Protein AF-A0A7Y4JU91-F1 (afdb_monomer_lite)

Sequence (155 aa):
MTSDDWRKAIDLGLALANCAELPQDDPELPALLRRVAPQMGMSHADADAALASAPATAALVSEIHRRMREGSFRLGRAFGASDSLKENGDRAGALKVLEDAMAAEVVPLYRAQLQAYLDNGCSMVREVCRAGCGVVHGGLGRSGEAPGILGESLV

Radius of gyration: 22.17 Å; chains: 1; bounding box: 48×80×44 Å

InterPro domains:
  IPR011753 DUSAM domain [PF09543] (5-119)
  IPR011753 DUSAM domain [TIGR02267] (28-119)

Organism: NCBI:txid2316736

Secondary structure (DSSP, 8-state):
--HHHHHHHHHHHHHHHTTPPP-TT-THHHHHHHHHGGGGT--HHHHHHHTTSHHHHHHHHHHHHHHHHHHHHHHHHHHHHHHHHHHTT-HHHHHHHHHHHHHH---HHHHHHHHHHHHH-TTSSHHHHHHH-----------------------

pLDDT: mean 81.22, std 22.51, range [29.28, 98.0]

Structure (mmCIF, N/CA/C/O backbone):
data_AF-A0A7Y4JU91-F1
#
_entry.id   AF-A0A7Y4JU91-F1
#
loop_
_atom_site.group_PDB
_atom_site.id
_atom_site.type_symbol
_atom_site.label_atom_id
_atom_site.label_alt_id
_atom_site.label_comp_id
_atom_site.label_asym_id
_atom_site.label_entity_id
_atom_site.label_seq_id
_atom_site.pdbx_PDB_ins_code
_atom_site.Cartn_x
_atom_site.Cartn_y
_atom_site.Cartn_z
_atom_site.occupancy
_atom_site.B_iso_or_equiv
_atom_site.auth_seq_id
_atom_site.auth_comp_id
_atom_site.auth_asym_id
_atom_site.auth_atom_id
_atom_site.pdbx_PDB_model_num
ATOM 1 N N . MET A 1 1 ? 12.486 -1.484 5.508 1.00 74.62 1 MET A N 1
ATOM 2 C CA . MET A 1 1 ? 12.066 -0.288 4.756 1.00 74.62 1 MET A CA 1
ATOM 3 C C . MET A 1 1 ? 12.280 0.911 5.653 1.00 74.62 1 MET A C 1
ATOM 5 O O . MET A 1 1 ? 11.865 0.862 6.806 1.00 74.62 1 MET A O 1
ATOM 9 N N . THR A 1 2 ? 12.983 1.924 5.165 1.00 84.50 2 THR A N 1
ATOM 10 C CA . THR A 1 2 ? 13.257 3.164 5.906 1.00 84.50 2 THR A CA 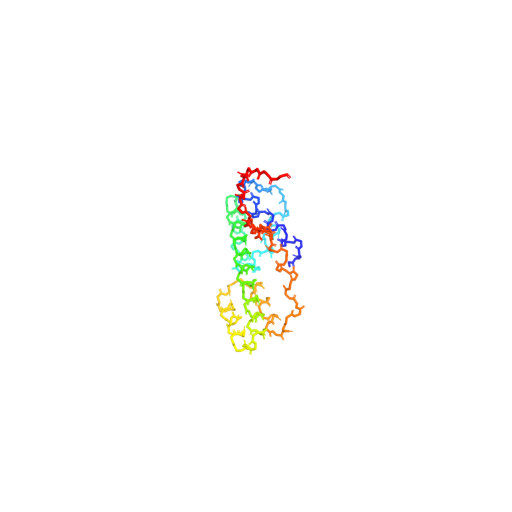1
ATOM 11 C C . THR A 1 2 ? 12.210 4.240 5.582 1.00 84.50 2 THR A C 1
ATOM 13 O O . THR A 1 2 ? 11.421 4.092 4.650 1.00 84.50 2 THR A O 1
ATOM 16 N N . SER A 1 3 ? 12.203 5.346 6.335 1.00 79.06 3 SER A N 1
ATOM 17 C CA . SER A 1 3 ? 11.394 6.534 5.99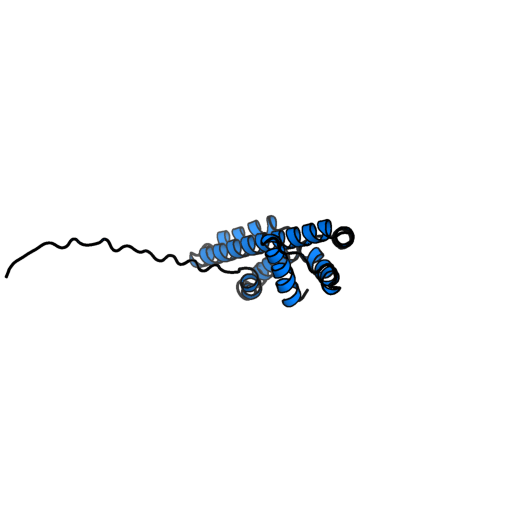4 1.00 79.06 3 SER A CA 1
ATOM 18 C C . SER A 1 3 ? 11.804 7.146 4.641 1.00 79.06 3 SER A C 1
ATOM 20 O O . SER A 1 3 ? 10.980 7.703 3.919 1.00 79.06 3 SER A O 1
ATOM 22 N N . ASP A 1 4 ? 13.072 6.987 4.260 1.00 88.50 4 ASP A N 1
ATOM 23 C CA . ASP A 1 4 ? 13.598 7.432 2.970 1.00 88.50 4 ASP A CA 1
ATOM 24 C C . ASP A 1 4 ? 13.081 6.571 1.804 1.00 88.50 4 ASP A C 1
ATOM 26 O O . ASP A 1 4 ? 12.616 7.114 0.803 1.00 88.50 4 ASP A O 1
ATOM 30 N N . ASP A 1 5 ? 13.045 5.239 1.965 1.00 90.19 5 ASP A N 1
ATOM 31 C CA . ASP A 1 5 ? 12.443 4.329 0.974 1.00 90.19 5 ASP A CA 1
ATOM 32 C C . ASP A 1 5 ? 10.987 4.728 0.671 1.00 90.19 5 ASP A C 1
ATOM 34 O O . ASP A 1 5 ? 10.545 4.744 -0.478 1.00 90.19 5 ASP A O 1
ATOM 38 N N . TRP A 1 6 ? 10.243 5.083 1.722 1.00 86.69 6 TRP A N 1
ATOM 39 C CA . TRP A 1 6 ? 8.857 5.529 1.622 1.00 86.69 6 TRP A CA 1
ATOM 40 C C . TRP A 1 6 ? 8.716 6.803 0.790 1.00 86.69 6 TRP A C 1
ATOM 42 O O . TRP A 1 6 ? 7.895 6.860 -0.126 1.00 86.69 6 TRP A O 1
ATOM 52 N N . ARG A 1 7 ? 9.528 7.822 1.102 1.00 89.88 7 ARG A N 1
ATOM 53 C CA . ARG A 1 7 ? 9.536 9.101 0.382 1.00 89.88 7 ARG A CA 1
ATOM 54 C C . ARG A 1 7 ? 9.793 8.875 -1.104 1.00 89.88 7 ARG A C 1
ATOM 56 O O . ARG A 1 7 ? 9.000 9.309 -1.929 1.00 89.88 7 ARG A O 1
ATOM 63 N N . LYS A 1 8 ? 10.846 8.124 -1.424 1.00 94.25 8 LYS A N 1
ATOM 64 C CA . LYS A 1 8 ? 11.240 7.840 -2.807 1.00 94.25 8 LYS A CA 1
ATOM 65 C C . LYS A 1 8 ? 10.142 7.116 -3.584 1.00 94.25 8 LYS A C 1
ATOM 67 O O . LYS A 1 8 ? 9.877 7.465 -4.728 1.00 94.25 8 LYS A O 1
ATOM 72 N N . ALA A 1 9 ? 9.468 6.141 -2.973 1.00 93.12 9 ALA A N 1
ATOM 73 C CA . ALA A 1 9 ? 8.360 5.440 -3.624 1.00 93.12 9 ALA A CA 1
ATOM 74 C C . ALA A 1 9 ? 7.171 6.369 -3.937 1.00 93.12 9 ALA A C 1
ATOM 76 O O . ALA A 1 9 ? 6.582 6.260 -5.014 1.00 93.12 9 ALA A O 1
ATOM 77 N N . ILE A 1 10 ? 6.847 7.306 -3.034 1.00 91.31 10 ILE A N 1
ATOM 78 C CA . ILE A 1 10 ? 5.836 8.345 -3.293 1.00 91.31 10 ILE A CA 1
ATOM 79 C C . ILE A 1 10 ? 6.278 9.236 -4.450 1.00 91.31 10 ILE A C 1
ATOM 81 O O . ILE A 1 10 ? 5.499 9.444 -5.378 1.00 91.31 10 ILE A O 1
ATOM 85 N N . ASP A 1 11 ? 7.515 9.729 -4.415 1.00 94.50 11 ASP A N 1
ATOM 86 C CA . ASP A 1 11 ? 8.032 10.655 -5.421 1.00 94.50 11 ASP A CA 1
ATOM 87 C C . ASP A 1 11 ? 8.002 10.029 -6.825 1.00 94.50 11 ASP A C 1
ATOM 89 O O . ASP A 1 11 ? 7.560 10.675 -7.774 1.00 94.50 11 ASP A O 1
ATOM 93 N N . LEU A 1 12 ? 8.361 8.746 -6.959 1.00 96.69 12 LEU A N 1
ATOM 94 C CA . LEU A 1 12 ? 8.259 8.005 -8.224 1.00 96.69 12 LEU A CA 1
ATOM 95 C C . LEU A 1 12 ? 6.807 7.867 -8.708 1.00 96.69 12 LEU A C 1
ATOM 97 O O . LEU A 1 12 ? 6.521 8.031 -9.894 1.00 96.69 12 LEU A O 1
ATOM 101 N N . GLY A 1 13 ? 5.875 7.586 -7.796 1.00 94.56 13 GLY A N 1
ATOM 102 C CA . GLY A 1 13 ? 4.450 7.506 -8.113 1.00 94.56 13 GLY A CA 1
ATOM 103 C C . GLY A 1 13 ? 3.853 8.837 -8.566 1.00 94.56 13 GLY A C 1
ATOM 104 O O . GLY A 1 13 ? 3.087 8.883 -9.530 1.00 94.56 13 GLY A O 1
ATOM 105 N N . LEU A 1 14 ? 4.235 9.928 -7.900 1.00 93.50 14 LEU A N 1
ATOM 106 C CA . LEU A 1 14 ? 3.860 11.287 -8.282 1.00 93.50 14 LEU A CA 1
ATOM 107 C C . LEU A 1 14 ? 4.480 11.685 -9.622 1.00 93.50 14 LEU A C 1
ATOM 109 O O . LEU A 1 14 ? 3.808 12.315 -10.434 1.00 93.50 14 LEU A O 1
ATOM 113 N N . ALA A 1 15 ? 5.733 11.310 -9.874 1.00 94.56 15 ALA A N 1
ATOM 114 C CA . ALA A 1 15 ? 6.398 11.551 -11.147 1.00 94.56 15 ALA A CA 1
ATOM 115 C C . ALA A 1 15 ? 5.623 10.887 -12.300 1.00 94.56 15 ALA A C 1
ATOM 117 O O . ALA A 1 15 ? 5.243 11.572 -13.250 1.00 94.56 15 ALA A O 1
ATOM 118 N N . LEU A 1 16 ? 5.271 9.602 -12.169 1.00 94.50 16 LEU A N 1
ATOM 119 C CA . LEU A 1 16 ? 4.452 8.896 -13.164 1.00 94.50 16 LEU A CA 1
ATOM 120 C C . LEU A 1 16 ? 3.067 9.524 -13.356 1.00 94.50 16 LEU A C 1
ATOM 122 O O . LEU A 1 16 ? 2.608 9.668 -14.487 1.00 94.50 16 LEU A O 1
ATOM 126 N N . ALA A 1 17 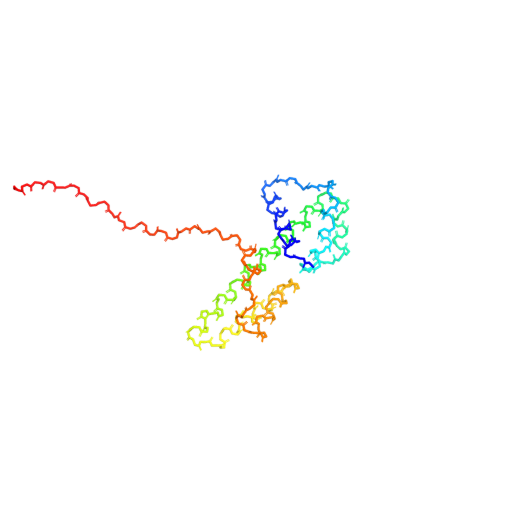? 2.403 9.925 -12.268 1.00 91.50 17 ALA A N 1
ATOM 127 C CA . ALA A 1 17 ? 1.103 10.593 -12.344 1.00 91.50 17 ALA A CA 1
ATOM 128 C C . ALA A 1 17 ? 1.166 11.939 -13.092 1.00 91.50 17 ALA A C 1
ATOM 130 O O . ALA A 1 17 ? 0.163 12.372 -13.655 1.00 91.50 17 ALA A O 1
ATOM 131 N N . ASN A 1 18 ? 2.342 12.571 -13.126 1.00 93.94 18 ASN A N 1
ATOM 132 C CA . ASN A 1 18 ? 2.630 13.792 -13.878 1.00 93.94 18 ASN A CA 1
ATOM 133 C C . ASN A 1 18 ? 3.274 13.515 -15.251 1.00 93.94 18 ASN A C 1
ATOM 135 O O . ASN A 1 18 ? 3.890 14.409 -15.829 1.00 93.94 18 ASN A O 1
ATOM 139 N N . CYS A 1 19 ? 3.139 12.292 -15.775 1.00 92.44 19 CYS A N 1
ATOM 140 C CA . CYS A 1 19 ? 3.687 11.858 -17.064 1.00 92.44 19 CYS A CA 1
ATOM 141 C C . CYS A 1 19 ? 5.219 11.962 -17.177 1.00 92.44 19 CYS A C 1
ATOM 143 O O . CYS A 1 19 ? 5.743 12.064 -18.286 1.00 92.44 19 CYS A O 1
ATOM 145 N N . ALA A 1 20 ? 5.944 11.945 -16.057 1.00 93.94 20 ALA A N 1
ATOM 146 C CA . ALA A 1 20 ? 7.399 11.885 -16.072 1.00 93.94 20 ALA A CA 1
ATOM 147 C C . ALA A 1 20 ? 7.887 10.448 -16.306 1.00 93.94 20 ALA A C 1
ATOM 149 O O . ALA A 1 20 ? 7.225 9.476 -15.935 1.00 93.94 20 ALA A O 1
ATOM 150 N N . GLU A 1 21 ? 9.073 10.316 -16.894 1.00 91.00 21 GLU A N 1
ATOM 151 C CA . GLU A 1 21 ? 9.729 9.024 -17.077 1.00 91.00 21 GLU A CA 1
ATOM 152 C C . GLU A 1 21 ? 10.436 8.576 -15.793 1.00 91.00 21 GLU A C 1
ATOM 154 O O . GLU A 1 21 ? 10.938 9.384 -15.010 1.00 91.00 21 GLU A O 1
ATOM 159 N N . LEU A 1 22 ? 10.481 7.262 -15.574 1.00 93.94 22 LEU A N 1
ATOM 160 C CA . LEU A 1 22 ? 11.243 6.682 -14.471 1.00 93.94 22 LEU A CA 1
ATOM 161 C C . LEU A 1 22 ? 12.739 6.641 -14.807 1.00 93.94 22 LEU A C 1
ATOM 163 O O . LEU A 1 22 ? 13.088 6.410 -15.967 1.00 93.94 22 LEU A O 1
ATOM 167 N N . PRO A 1 23 ? 13.627 6.751 -13.804 1.00 93.44 23 PRO A N 1
ATOM 168 C CA . PRO A 1 23 ? 15.067 6.621 -14.002 1.00 93.44 23 PRO A CA 1
ATOM 169 C C . PRO A 1 23 ? 15.456 5.146 -14.221 1.00 93.44 23 PRO A C 1
ATOM 171 O O . PRO A 1 23 ? 15.929 4.478 -13.308 1.00 93.44 23 PRO A O 1
ATOM 174 N N . GLN A 1 24 ? 15.223 4.613 -15.425 1.00 90.00 24 GLN A N 1
ATOM 175 C CA . GLN A 1 24 ? 15.434 3.188 -15.747 1.00 90.00 24 GLN A CA 1
ATOM 176 C C . GLN A 1 24 ? 16.898 2.742 -15.600 1.00 90.00 24 GLN A C 1
ATOM 178 O O . GLN A 1 24 ? 17.153 1.579 -15.297 1.00 90.00 24 GLN A O 1
ATOM 183 N N . ASP A 1 25 ? 17.843 3.666 -15.787 1.00 91.94 25 ASP A N 1
ATOM 184 C CA . ASP A 1 25 ? 19.281 3.400 -15.682 1.00 91.94 25 ASP A CA 1
ATOM 185 C C . ASP A 1 25 ? 19.810 3.486 -14.239 1.00 91.94 25 ASP A C 1
ATOM 187 O O . ASP A 1 25 ? 20.974 3.169 -13.989 1.00 91.94 25 ASP A O 1
ATOM 191 N N . ASP A 1 26 ? 18.983 3.914 -13.277 1.00 94.56 26 ASP A N 1
ATOM 192 C CA . ASP A 1 26 ? 19.378 4.004 -11.873 1.00 94.56 26 ASP A CA 1
ATOM 193 C C . ASP A 1 26 ? 19.267 2.623 -11.198 1.00 94.56 26 ASP A C 1
ATOM 195 O O . ASP A 1 26 ? 18.154 2.108 -11.032 1.00 94.56 26 ASP A O 1
ATOM 199 N N . PRO A 1 27 ? 20.382 2.008 -10.754 1.00 93.94 27 PRO A N 1
ATOM 200 C CA . PRO A 1 27 ? 20.346 0.717 -10.070 1.00 93.94 27 PRO A CA 1
ATOM 201 C C . PRO A 1 27 ? 19.606 0.763 -8.722 1.00 93.94 27 PRO A C 1
ATOM 203 O O . PRO A 1 27 ? 19.214 -0.291 -8.211 1.00 93.94 27 PRO A O 1
ATOM 206 N N . GLU A 1 28 ? 19.378 1.946 -8.145 1.00 95.56 28 GLU A N 1
ATOM 207 C CA . GLU A 1 28 ? 18.598 2.094 -6.917 1.00 95.56 28 GLU A CA 1
ATOM 208 C C . GLU A 1 28 ? 17.097 1.894 -7.157 1.00 95.56 28 GLU A C 1
ATOM 210 O O . GLU A 1 28 ? 16.414 1.389 -6.266 1.00 95.56 28 GLU A O 1
ATOM 215 N N . LEU A 1 29 ? 16.568 2.194 -8.351 1.00 96.75 29 LEU A N 1
ATOM 216 C CA . LEU A 1 29 ? 15.153 1.982 -8.679 1.00 96.75 29 LEU A CA 1
ATOM 217 C C . LEU A 1 29 ? 14.710 0.521 -8.449 1.00 96.75 29 LEU A C 1
ATOM 219 O O . LEU A 1 29 ? 13.793 0.293 -7.652 1.00 96.75 29 LEU A O 1
ATOM 223 N N . PRO A 1 30 ? 15.340 -0.502 -9.061 1.00 97.06 30 PRO A N 1
ATOM 224 C CA . PRO A 1 30 ? 14.957 -1.890 -8.821 1.00 97.06 30 PRO A CA 1
ATOM 225 C C . PRO A 1 30 ? 15.246 -2.343 -7.382 1.00 97.06 30 PRO A C 1
ATOM 227 O O . PRO A 1 30 ? 14.507 -3.168 -6.838 1.00 97.06 30 PRO A O 1
ATOM 230 N N . ALA A 1 31 ? 16.289 -1.815 -6.732 1.00 96.50 31 ALA A N 1
ATOM 231 C CA . ALA A 1 31 ? 16.592 -2.131 -5.337 1.00 96.50 31 ALA A CA 1
ATOM 232 C C . ALA A 1 31 ? 15.502 -1.610 -4.385 1.00 96.50 31 ALA A C 1
ATOM 234 O O . ALA A 1 31 ? 15.065 -2.334 -3.488 1.00 96.50 31 ALA A O 1
ATOM 235 N N . LEU A 1 32 ? 15.033 -0.382 -4.602 1.00 97.12 32 LEU A N 1
ATOM 236 C CA . LEU A 1 32 ? 13.953 0.246 -3.854 1.00 97.12 32 LEU A CA 1
ATOM 237 C C . LEU A 1 32 ? 12.642 -0.529 -4.018 1.00 97.12 32 LEU A C 1
ATOM 239 O O . LEU A 1 32 ? 12.006 -0.884 -3.024 1.00 97.12 32 LEU A O 1
ATOM 243 N N . LEU A 1 33 ? 12.255 -0.844 -5.257 1.00 97.50 33 LEU A N 1
ATOM 244 C CA . LEU A 1 33 ? 10.980 -1.510 -5.538 1.00 97.50 33 LEU A CA 1
ATOM 245 C C . LEU A 1 33 ? 10.899 -2.903 -4.905 1.00 97.50 33 LEU A C 1
ATOM 247 O O . LEU A 1 33 ? 9.869 -3.247 -4.326 1.00 97.50 33 LEU A O 1
ATOM 251 N N . ARG A 1 34 ? 12.006 -3.657 -4.882 1.00 97.00 34 ARG A N 1
ATOM 252 C CA . ARG A 1 34 ? 12.091 -4.940 -4.159 1.00 97.00 34 ARG A CA 1
ATOM 253 C C . ARG A 1 34 ? 11.884 -4.811 -2.652 1.00 97.00 34 ARG A C 1
ATOM 255 O O . ARG A 1 34 ? 11.363 -5.738 -2.034 1.00 97.00 34 ARG A O 1
ATOM 262 N N . ARG A 1 35 ? 12.299 -3.694 -2.044 1.00 95.88 35 ARG A N 1
ATOM 263 C CA . ARG A 1 35 ? 12.110 -3.444 -0.604 1.00 95.88 35 ARG A CA 1
ATOM 264 C C . ARG A 1 35 ? 10.686 -2.997 -0.277 1.00 95.88 35 ARG A C 1
ATOM 266 O O . ARG A 1 35 ? 10.172 -3.358 0.782 1.00 95.88 35 ARG A O 1
ATOM 273 N N . VAL A 1 36 ? 10.066 -2.207 -1.154 1.00 95.75 36 VAL A N 1
ATOM 274 C CA . VAL A 1 36 ? 8.757 -1.578 -0.908 1.00 95.75 36 VAL A CA 1
ATOM 275 C C . VAL A 1 36 ? 7.592 -2.497 -1.281 1.00 95.75 36 VAL A C 1
ATOM 277 O O . VAL A 1 36 ? 6.610 -2.558 -0.541 1.00 95.75 36 VAL A O 1
ATOM 280 N N . ALA A 1 37 ? 7.692 -3.257 -2.373 1.00 96.06 37 ALA A N 1
ATOM 281 C CA . ALA A 1 37 ? 6.599 -4.093 -2.872 1.00 96.06 37 ALA A CA 1
ATOM 282 C C . ALA A 1 37 ? 6.028 -5.079 -1.817 1.00 96.06 37 ALA A C 1
ATOM 284 O O . ALA A 1 37 ? 4.807 -5.081 -1.617 1.00 96.06 37 ALA A O 1
ATOM 285 N N . PRO A 1 38 ? 6.844 -5.816 -1.030 1.00 95.19 38 PRO A N 1
ATOM 286 C CA . PRO A 1 38 ? 6.338 -6.683 0.042 1.00 95.19 38 PRO A CA 1
ATOM 287 C C . PRO A 1 38 ? 5.568 -5.939 1.129 1.00 95.19 38 PRO A C 1
ATOM 289 O O . PRO A 1 38 ? 4.564 -6.436 1.637 1.00 95.19 38 PRO A O 1
ATOM 292 N N . GLN A 1 39 ? 5.987 -4.714 1.452 1.00 93.38 39 GLN A N 1
ATOM 293 C CA . GLN A 1 39 ? 5.299 -3.879 2.440 1.00 93.38 39 GLN A CA 1
ATOM 294 C C . GLN A 1 39 ? 3.907 -3.475 1.957 1.00 93.38 39 GLN A C 1
ATOM 296 O O . GLN A 1 39 ? 3.000 -3.306 2.771 1.00 93.38 39 GLN A O 1
ATOM 301 N N . MET A 1 40 ? 3.741 -3.360 0.635 1.00 94.62 40 MET A N 1
ATOM 302 C CA . MET A 1 40 ? 2.481 -3.070 -0.048 1.00 94.62 40 MET A CA 1
ATOM 303 C C . MET A 1 40 ? 1.634 -4.322 -0.327 1.00 94.62 40 MET A C 1
ATOM 305 O O . MET A 1 40 ? 0.561 -4.213 -0.921 1.00 94.62 40 MET A O 1
ATOM 309 N N . GLY A 1 41 ? 2.073 -5.507 0.110 1.00 94.12 41 GLY A N 1
ATOM 310 C CA . GLY A 1 41 ? 1.350 -6.766 -0.082 1.00 94.12 41 GLY A CA 1
ATOM 311 C C . GLY A 1 41 ? 1.520 -7.365 -1.478 1.00 94.12 41 GLY A C 1
ATOM 312 O O . GLY A 1 41 ? 0.599 -8.002 -1.983 1.00 94.12 41 GLY A O 1
ATOM 313 N N . MET A 1 42 ? 2.660 -7.116 -2.120 1.00 95.19 42 MET A N 1
ATOM 314 C CA . MET A 1 42 ? 3.066 -7.750 -3.377 1.00 95.19 42 MET A CA 1
ATOM 315 C C . MET A 1 42 ? 4.177 -8.757 -3.096 1.00 95.19 42 MET A C 1
ATOM 317 O O . MET A 1 42 ? 5.018 -8.515 -2.232 1.00 95.19 42 MET A O 1
ATOM 321 N N . SER A 1 43 ? 4.222 -9.880 -3.810 1.00 95.88 43 SER A N 1
ATOM 322 C CA . SER A 1 43 ? 5.300 -10.845 -3.589 1.00 95.88 43 SER A CA 1
ATOM 323 C C . SER A 1 43 ? 6.631 -10.344 -4.164 1.00 95.88 43 SER A C 1
ATOM 325 O O . SER A 1 43 ? 6.664 -9.533 -5.091 1.00 95.88 43 SER A O 1
ATOM 327 N N . HIS A 1 44 ? 7.749 -10.858 -3.640 1.00 94.94 44 HIS A N 1
ATOM 328 C CA . HIS A 1 44 ? 9.065 -10.607 -4.236 1.00 94.94 44 HIS A CA 1
ATOM 329 C C . HIS A 1 44 ? 9.125 -11.077 -5.697 1.00 94.94 44 HIS A C 1
ATOM 331 O O . HIS A 1 44 ? 9.696 -10.382 -6.529 1.00 94.94 44 HIS A O 1
ATOM 337 N N . ALA A 1 45 ? 8.480 -12.206 -6.013 1.00 96.56 45 ALA A N 1
ATOM 338 C CA . ALA A 1 45 ? 8.430 -12.750 -7.366 1.00 96.56 45 ALA A CA 1
ATOM 339 C C . ALA A 1 45 ? 7.675 -11.827 -8.336 1.00 96.56 45 ALA A C 1
ATOM 341 O O . ALA A 1 45 ? 8.159 -11.590 -9.439 1.00 96.56 45 ALA A O 1
ATOM 342 N N . ASP A 1 46 ? 6.537 -11.260 -7.918 1.00 95.44 46 ASP A N 1
ATOM 343 C CA . ASP A 1 46 ? 5.782 -10.303 -8.739 1.00 95.44 46 ASP A CA 1
ATOM 344 C C . ASP A 1 46 ? 6.590 -9.023 -8.975 1.00 95.44 46 ASP A C 1
ATOM 346 O O . ASP A 1 46 ? 6.605 -8.487 -10.084 1.00 95.44 46 ASP A O 1
ATOM 350 N N . ALA A 1 47 ? 7.295 -8.550 -7.941 1.00 96.62 47 ALA A N 1
ATOM 351 C CA . ALA A 1 47 ? 8.172 -7.394 -8.058 1.00 96.62 47 ALA A CA 1
ATOM 352 C C . ALA A 1 47 ? 9.321 -7.665 -9.042 1.00 96.62 47 ALA A C 1
ATOM 354 O O . ALA A 1 47 ? 9.546 -6.866 -9.945 1.00 96.62 47 ALA A O 1
ATOM 355 N N . ASP A 1 48 ? 10.010 -8.802 -8.920 1.00 97.25 48 ASP A N 1
ATOM 356 C CA . ASP A 1 48 ? 11.094 -9.189 -9.828 1.00 97.25 48 ASP A CA 1
ATOM 357 C C . ASP A 1 48 ? 10.617 -9.368 -11.272 1.00 97.25 48 ASP A C 1
ATOM 359 O O . ASP A 1 48 ? 11.289 -8.919 -12.200 1.00 97.25 48 ASP A O 1
ATOM 363 N N . ALA A 1 49 ? 9.440 -9.965 -11.471 1.00 97.19 49 ALA A N 1
ATOM 364 C CA . ALA A 1 49 ? 8.845 -10.111 -12.794 1.00 97.19 49 ALA A CA 1
ATOM 365 C C . ALA A 1 49 ? 8.526 -8.749 -13.429 1.00 97.19 49 ALA A C 1
ATOM 367 O O . ALA A 1 49 ? 8.793 -8.537 -14.613 1.00 97.19 49 ALA A O 1
ATOM 368 N N . ALA A 1 50 ? 8.000 -7.802 -12.648 1.00 97.25 50 ALA A N 1
ATOM 369 C CA . ALA A 1 50 ? 7.698 -6.463 -13.138 1.00 97.25 50 ALA A CA 1
ATOM 370 C C . ALA A 1 50 ? 8.958 -5.666 -13.516 1.00 97.25 50 ALA A C 1
ATOM 372 O O . ALA A 1 50 ? 8.916 -4.871 -14.450 1.00 97.25 50 ALA A O 1
ATOM 373 N N . LEU A 1 51 ? 10.093 -5.922 -12.860 1.00 96.94 51 LEU A N 1
ATOM 374 C CA . LEU A 1 51 ? 11.370 -5.267 -13.166 1.00 96.94 51 LEU A CA 1
ATOM 375 C C . LEU A 1 51 ? 11.993 -5.703 -14.505 1.00 96.94 51 LEU A C 1
ATOM 377 O O . LEU A 1 51 ? 12.984 -5.115 -14.933 1.00 96.94 51 LEU A O 1
ATOM 381 N N . ALA A 1 52 ? 11.428 -6.703 -15.188 1.00 95.44 52 ALA A N 1
ATOM 382 C CA . ALA A 1 52 ? 11.945 -7.197 -16.463 1.00 95.44 52 ALA A CA 1
ATOM 383 C C . ALA A 1 52 ? 11.725 -6.234 -17.646 1.00 95.44 52 ALA A C 1
ATOM 385 O O . ALA A 1 52 ? 12.323 -6.421 -18.706 1.00 95.44 52 ALA A O 1
ATOM 386 N N . SER A 1 53 ? 10.854 -5.227 -17.512 1.00 96.44 53 SER A N 1
ATOM 387 C CA . SER A 1 53 ? 10.602 -4.257 -18.583 1.00 96.44 53 SER A CA 1
ATOM 388 C C . SER A 1 53 ? 10.149 -2.904 -18.043 1.00 96.44 53 SER A C 1
ATOM 390 O O . SER A 1 53 ? 9.421 -2.838 -17.055 1.00 96.44 53 SER A O 1
ATOM 392 N N . ALA A 1 54 ? 10.506 -1.820 -18.736 1.00 95.38 54 ALA A N 1
ATOM 393 C CA . ALA A 1 54 ? 10.127 -0.465 -18.332 1.00 95.38 54 ALA A CA 1
ATOM 394 C C . ALA A 1 54 ? 8.602 -0.266 -18.145 1.00 95.38 54 ALA A C 1
ATOM 396 O O . ALA A 1 54 ? 8.216 0.315 -17.126 1.00 95.38 54 ALA A O 1
ATOM 397 N N . PRO A 1 55 ? 7.712 -0.775 -19.029 1.00 96.62 55 PRO A N 1
ATOM 398 C CA . PRO A 1 55 ? 6.267 -0.644 -18.827 1.00 96.62 55 PRO A CA 1
ATOM 399 C C . PRO A 1 55 ? 5.763 -1.381 -17.581 1.00 96.62 55 PRO A C 1
ATOM 401 O O . PRO A 1 55 ? 4.917 -0.861 -16.855 1.00 96.62 55 PRO A O 1
ATOM 404 N N . ALA A 1 56 ? 6.295 -2.574 -17.302 1.00 97.38 56 ALA A N 1
ATOM 405 C CA . ALA A 1 56 ? 5.907 -3.339 -16.122 1.00 97.38 56 ALA A CA 1
ATOM 406 C C . ALA A 1 56 ? 6.455 -2.704 -14.829 1.00 97.38 56 ALA A C 1
ATOM 408 O O . ALA A 1 56 ? 5.727 -2.622 -13.839 1.00 97.38 56 ALA A O 1
ATOM 409 N N . THR A 1 57 ? 7.666 -2.137 -14.858 1.00 98.00 57 THR A N 1
ATOM 410 C CA . THR A 1 57 ? 8.216 -1.331 -13.758 1.00 98.00 57 THR A CA 1
ATOM 411 C C . THR A 1 57 ? 7.330 -0.118 -13.465 1.00 98.00 57 THR A C 1
ATOM 413 O O . THR A 1 57 ? 7.014 0.152 -12.307 1.00 98.00 57 THR A O 1
ATOM 416 N N . ALA A 1 58 ? 6.866 0.592 -14.498 1.00 97.69 58 ALA A N 1
ATOM 417 C CA . ALA A 1 58 ? 5.955 1.725 -14.332 1.00 97.69 58 ALA A CA 1
ATOM 418 C C . ALA A 1 58 ? 4.598 1.311 -13.738 1.00 97.69 58 ALA A C 1
ATOM 420 O O . ALA A 1 58 ? 4.057 2.007 -12.872 1.00 97.69 58 ALA A O 1
ATOM 421 N N . ALA A 1 59 ? 4.070 0.154 -14.142 1.00 97.88 59 ALA A N 1
ATOM 422 C CA . ALA A 1 59 ? 2.857 -0.406 -13.554 1.00 97.88 59 ALA A CA 1
ATOM 423 C C . ALA A 1 59 ? 3.053 -0.764 -12.069 1.00 97.88 59 ALA A C 1
ATOM 425 O O . ALA A 1 59 ? 2.195 -0.443 -11.246 1.00 97.88 59 ALA A O 1
ATOM 426 N N . LEU A 1 60 ? 4.201 -1.349 -11.707 1.00 97.94 60 LEU A N 1
ATOM 427 C CA . LEU A 1 60 ? 4.548 -1.664 -10.319 1.00 97.94 60 LEU A CA 1
ATOM 428 C C . LEU A 1 60 ? 4.615 -0.405 -9.445 1.00 97.94 60 LEU A C 1
ATOM 430 O O . LEU A 1 60 ? 3.991 -0.363 -8.386 1.00 97.94 60 LEU A O 1
ATOM 434 N N . VAL A 1 61 ? 5.328 0.634 -9.893 1.00 98.00 61 VAL A N 1
ATOM 435 C CA . VAL A 1 61 ? 5.407 1.926 -9.186 1.00 98.00 61 VAL A CA 1
ATOM 436 C C . VAL A 1 61 ? 4.013 2.528 -9.005 1.00 98.00 61 VAL A C 1
ATOM 438 O O . VAL A 1 61 ? 3.666 2.970 -7.910 1.00 98.00 61 VAL A O 1
ATOM 441 N N . SER A 1 62 ? 3.197 2.514 -10.060 1.00 96.94 62 SER A N 1
ATOM 442 C CA . SER A 1 62 ? 1.838 3.062 -10.025 1.00 96.94 62 SER A CA 1
ATOM 443 C C . SER A 1 62 ? 0.953 2.337 -9.010 1.00 96.94 62 SER A C 1
ATOM 445 O O . SER A 1 62 ? 0.233 2.978 -8.244 1.00 96.94 62 SER A O 1
ATOM 447 N N . GLU A 1 63 ? 1.028 1.007 -8.959 1.00 97.50 63 GLU A N 1
ATOM 448 C CA . GLU A 1 63 ? 0.259 0.206 -8.007 1.00 97.50 63 GLU A CA 1
ATOM 449 C C . GLU A 1 63 ? 0.757 0.396 -6.565 1.00 97.50 63 GLU A C 1
ATOM 451 O O . GLU A 1 63 ? -0.062 0.536 -5.654 1.00 97.50 63 GLU A O 1
ATOM 456 N N . ILE A 1 64 ? 2.076 0.461 -6.343 1.00 95.88 64 ILE A N 1
ATOM 457 C CA . ILE A 1 64 ? 2.658 0.805 -5.034 1.00 95.88 64 ILE A CA 1
ATOM 458 C C . ILE A 1 64 ? 2.106 2.155 -4.571 1.00 95.88 64 ILE A C 1
ATOM 460 O O . ILE A 1 64 ? 1.522 2.248 -3.492 1.00 95.88 64 ILE A O 1
ATOM 464 N N . HIS A 1 65 ? 2.203 3.182 -5.415 1.00 94.44 65 HIS A N 1
ATOM 465 C CA . HIS A 1 65 ? 1.722 4.524 -5.105 1.00 94.44 65 HIS A CA 1
ATOM 466 C C . HIS A 1 65 ? 0.213 4.560 -4.823 1.00 94.44 65 HIS A C 1
ATOM 468 O O . HIS A 1 65 ? -0.226 5.190 -3.857 1.00 94.44 65 HIS A O 1
ATOM 474 N N . ARG A 1 66 ? -0.593 3.839 -5.613 1.00 94.75 66 ARG A N 1
ATOM 475 C CA . ARG A 1 66 ? -2.039 3.712 -5.387 1.00 94.75 66 ARG A CA 1
ATOM 476 C C . ARG A 1 66 ? -2.337 3.110 -4.013 1.00 94.75 66 ARG A C 1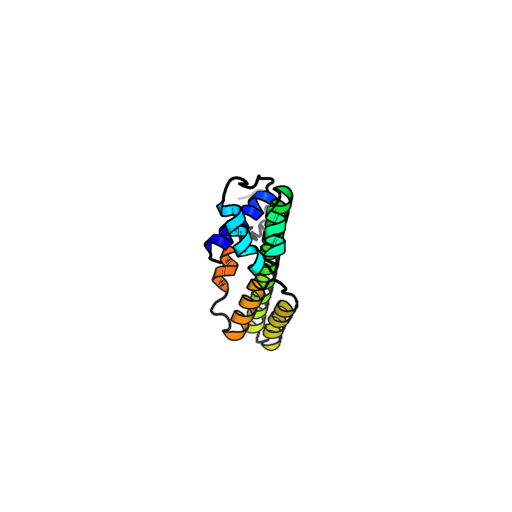
ATOM 478 O O . ARG A 1 66 ? -3.118 3.689 -3.258 1.00 94.75 66 ARG A O 1
ATOM 485 N N . ARG A 1 67 ? -1.692 1.991 -3.659 1.00 95.19 67 ARG A N 1
ATOM 486 C CA . ARG A 1 67 ? -1.876 1.329 -2.355 1.00 95.19 67 ARG A CA 1
ATOM 487 C C . ARG A 1 67 ? -1.444 2.214 -1.193 1.00 95.19 67 ARG A C 1
ATOM 489 O O . ARG A 1 67 ? -2.148 2.257 -0.185 1.00 95.19 67 ARG A O 1
ATOM 496 N N . MET A 1 68 ? -0.347 2.957 -1.348 1.00 91.50 68 MET A N 1
ATOM 497 C CA . MET A 1 68 ? 0.094 3.934 -0.350 1.00 91.50 68 MET A CA 1
ATOM 498 C C . MET A 1 68 ? -0.967 5.021 -0.139 1.00 91.50 68 MET A C 1
ATOM 500 O O . MET A 1 68 ? -1.412 5.276 0.978 1.00 91.50 68 MET A O 1
ATOM 504 N N . ARG A 1 69 ? -1.454 5.633 -1.222 1.00 90.12 69 ARG A N 1
ATOM 505 C CA . ARG A 1 69 ? -2.476 6.683 -1.136 1.00 90.12 69 ARG A CA 1
ATOM 506 C C . ARG A 1 69 ? -3.758 6.181 -0.471 1.00 90.12 69 ARG A C 1
ATOM 508 O O . ARG A 1 69 ? -4.290 6.844 0.419 1.00 90.12 69 ARG A O 1
ATOM 515 N N . GLU A 1 70 ? -4.259 5.028 -0.899 1.00 92.31 70 GLU A N 1
ATOM 516 C CA . GLU A 1 70 ? -5.504 4.460 -0.380 1.00 92.31 70 GLU A CA 1
ATOM 517 C C . GLU A 1 70 ? -5.398 4.059 1.089 1.00 92.31 70 GLU A C 1
ATOM 519 O O . GLU A 1 70 ? -6.286 4.393 1.876 1.00 92.31 70 GLU A O 1
ATOM 524 N N . GLY A 1 71 ? -4.316 3.380 1.473 1.00 91.38 71 GLY A N 1
ATOM 525 C CA . GLY A 1 71 ? -4.110 2.967 2.856 1.00 91.38 71 GLY A CA 1
ATOM 526 C C . GLY A 1 71 ? -3.902 4.159 3.786 1.00 91.38 71 GLY A C 1
ATOM 527 O O . GLY A 1 71 ? -4.578 4.263 4.808 1.00 91.38 71 GLY A O 1
ATOM 528 N N . SER A 1 72 ? -3.076 5.138 3.397 1.00 88.94 72 SER A N 1
ATOM 529 C CA . SER A 1 72 ? -2.909 6.374 4.175 1.00 88.94 72 SER A CA 1
ATOM 530 C C . SER A 1 72 ? -4.224 7.143 4.342 1.00 88.94 72 SER A C 1
ATOM 532 O O . SER A 1 72 ? -4.508 7.632 5.437 1.00 88.94 72 SER A O 1
ATOM 534 N N . PHE A 1 73 ? -5.059 7.216 3.301 1.00 90.19 73 PHE A N 1
ATOM 535 C CA . PHE A 1 73 ? -6.378 7.844 3.398 1.00 90.19 73 PHE A CA 1
ATOM 536 C C . PHE A 1 73 ? -7.320 7.078 4.339 1.00 90.19 73 PHE A C 1
ATOM 538 O O . PHE A 1 73 ? -7.964 7.684 5.199 1.00 90.19 73 PHE A O 1
ATOM 545 N N . ARG A 1 74 ? -7.378 5.746 4.214 1.00 93.56 74 ARG A N 1
ATOM 546 C CA . ARG A 1 74 ? -8.201 4.875 5.067 1.00 93.56 74 ARG A CA 1
ATOM 547 C C . ARG A 1 74 ? -7.830 5.027 6.540 1.00 93.56 74 ARG A C 1
ATOM 549 O O . ARG A 1 74 ? -8.715 5.256 7.362 1.00 93.56 74 ARG A O 1
ATOM 556 N N . LEU A 1 75 ? -6.539 4.952 6.857 1.00 92.50 75 LEU A N 1
ATOM 557 C CA . LEU A 1 75 ? -6.028 5.088 8.220 1.00 92.50 75 LEU A CA 1
ATOM 558 C C . LEU A 1 75 ? -6.307 6.478 8.785 1.00 92.50 75 LEU A C 1
ATOM 560 O O . LEU A 1 75 ? -6.853 6.590 9.879 1.00 92.50 75 LEU A O 1
ATOM 564 N N . GLY A 1 76 ? -6.003 7.537 8.028 1.00 89.12 76 GLY A N 1
ATOM 565 C CA . GLY A 1 76 ? -6.273 8.909 8.461 1.00 89.12 76 GLY A CA 1
ATOM 566 C C . GLY A 1 76 ? -7.747 9.132 8.809 1.00 89.12 76 GLY A C 1
ATOM 567 O O . GLY A 1 76 ? -8.057 9.709 9.852 1.00 89.12 76 GLY A O 1
ATOM 568 N N . ARG A 1 77 ? -8.661 8.606 7.983 1.00 93.12 77 ARG A N 1
ATOM 569 C CA . ARG A 1 77 ? -10.106 8.656 8.239 1.00 93.12 77 ARG A CA 1
ATOM 570 C C . ARG A 1 77 ? -10.496 7.872 9.491 1.00 93.12 77 ARG A C 1
ATOM 572 O O . ARG A 1 77 ? -11.260 8.384 10.305 1.00 93.12 77 ARG A O 1
ATOM 579 N N . ALA A 1 78 ? -9.995 6.646 9.634 1.00 94.50 78 ALA A N 1
ATOM 580 C CA . ALA A 1 78 ? -10.326 5.771 10.755 1.00 94.50 78 ALA A CA 1
ATOM 581 C C . ALA A 1 78 ? -9.839 6.349 12.090 1.00 94.50 78 ALA A C 1
ATOM 583 O O . ALA A 1 78 ? -10.604 6.395 13.050 1.00 94.50 78 ALA A O 1
ATOM 584 N N . PHE A 1 79 ? -8.606 6.860 12.135 1.00 92.88 79 PHE A N 1
ATOM 585 C CA . PHE A 1 79 ? -8.054 7.492 13.333 1.00 92.88 79 PHE A CA 1
ATOM 586 C C . PHE A 1 79 ? -8.817 8.757 13.708 1.00 92.88 79 PHE A C 1
ATOM 588 O O . PHE A 1 79 ? -9.237 8.875 14.855 1.00 92.88 79 PHE A O 1
ATOM 595 N N . GLY A 1 80 ? -9.076 9.649 12.744 1.00 91.62 80 GLY A N 1
ATOM 596 C CA . GLY A 1 80 ? -9.849 10.865 12.999 1.00 91.62 80 GLY A CA 1
ATOM 597 C C . GLY A 1 80 ? -11.254 10.566 13.527 1.00 91.62 80 GLY A C 1
ATOM 598 O O . GLY A 1 80 ? -11.675 11.151 14.518 1.00 91.62 80 GLY A O 1
ATOM 599 N N . ALA A 1 81 ? -11.956 9.603 12.924 1.00 94.50 81 ALA A N 1
ATOM 600 C CA . ALA A 1 81 ? -13.280 9.194 13.385 1.00 94.50 81 ALA A CA 1
ATOM 601 C C . ALA A 1 81 ? -13.248 8.530 14.775 1.00 94.50 81 ALA A C 1
ATOM 603 O O . ALA A 1 81 ? -14.104 8.826 15.607 1.00 94.50 81 ALA A O 1
ATOM 604 N N . SER A 1 82 ? -12.251 7.683 15.056 1.00 93.31 82 SER A N 1
ATOM 605 C CA . SER A 1 82 ? -12.038 7.111 16.393 1.00 93.31 82 SER A CA 1
ATOM 606 C C . SER A 1 82 ? -11.809 8.202 17.442 1.00 93.31 82 SER A C 1
ATOM 608 O O . SER A 1 82 ? -12.414 8.153 18.511 1.00 93.31 82 SER A O 1
ATOM 610 N N . ASP A 1 83 ? -10.956 9.186 17.150 1.00 89.81 83 ASP A N 1
ATOM 611 C CA . ASP A 1 83 ? -10.663 10.282 18.076 1.00 89.81 83 ASP A CA 1
ATOM 612 C C . ASP A 1 83 ? -11.923 11.114 18.360 1.00 89.81 83 ASP A C 1
ATOM 614 O O . ASP A 1 83 ? -12.274 11.299 19.525 1.00 89.81 83 ASP A O 1
ATOM 618 N N . SER A 1 84 ? -12.686 11.494 17.329 1.00 92.88 84 SER A N 1
ATOM 619 C CA . SER A 1 84 ? -13.946 12.230 17.511 1.00 92.88 84 SER A CA 1
ATOM 620 C C . SER A 1 84 ? -14.997 11.451 18.312 1.00 92.88 84 SER A C 1
ATOM 622 O O . SER A 1 84 ? -15.717 12.028 19.126 1.00 92.88 84 SER A O 1
ATOM 624 N N . LEU A 1 85 ? -15.105 10.133 18.121 1.00 93.81 85 LEU A N 1
ATOM 625 C CA . LEU A 1 85 ? -16.037 9.305 18.896 1.00 93.81 85 LEU A CA 1
ATOM 626 C C . LEU A 1 85 ? -15.616 9.215 20.370 1.00 93.81 85 LEU A C 1
ATOM 628 O O . LEU A 1 85 ? -16.464 9.338 21.254 1.00 93.81 85 LEU A O 1
ATOM 632 N N . LYS A 1 86 ? -14.310 9.100 20.650 1.00 89.56 86 LYS A N 1
ATOM 633 C CA . LYS A 1 86 ? -13.775 9.141 22.023 1.00 89.56 86 LYS A CA 1
ATOM 634 C C . LYS A 1 86 ? -14.049 10.480 22.704 1.00 89.56 86 LYS A C 1
ATOM 636 O O . LYS A 1 86 ? -14.436 10.475 23.871 1.00 89.56 86 LYS A O 1
ATOM 641 N N . GLU A 1 87 ? -13.866 11.594 21.996 1.00 92.44 87 GLU A N 1
ATOM 642 C CA . GLU A 1 87 ? -14.156 12.948 22.496 1.00 92.44 87 GLU A CA 1
ATOM 643 C C . GLU A 1 87 ? -15.630 13.104 22.895 1.00 92.44 87 GLU A C 1
ATOM 645 O O . GLU A 1 87 ? -15.937 13.726 23.910 1.00 92.44 87 GLU A O 1
ATOM 650 N N . ASN A 1 88 ? -16.533 12.448 22.164 1.00 94.19 88 ASN A N 1
ATOM 651 C CA . ASN A 1 88 ? -17.968 12.425 22.454 1.00 94.19 88 ASN A CA 1
ATOM 652 C C . ASN A 1 88 ? -18.378 11.354 23.487 1.00 94.19 88 ASN A C 1
ATOM 654 O O . ASN A 1 88 ? -19.563 11.194 23.776 1.00 94.19 88 ASN A O 1
ATOM 658 N N . GLY A 1 89 ? -17.420 10.603 24.042 1.00 93.12 89 GLY A N 1
ATOM 659 C CA . GLY A 1 89 ? -17.654 9.544 25.028 1.00 93.12 89 GLY A CA 1
ATOM 660 C C . GLY A 1 89 ? -18.050 8.179 24.447 1.00 93.12 89 GLY A C 1
ATOM 661 O O . GLY A 1 89 ? -18.172 7.216 25.208 1.00 93.12 89 GLY A O 1
ATOM 662 N N . ASP A 1 90 ? -18.187 8.049 23.125 1.00 93.88 90 ASP A N 1
ATOM 663 C CA . ASP A 1 90 ? -18.524 6.792 22.450 1.00 93.88 90 ASP A CA 1
ATOM 664 C C . ASP A 1 90 ? -17.274 5.939 22.179 1.00 93.88 90 ASP A C 1
ATOM 666 O O . ASP A 1 90 ? -16.715 5.877 21.081 1.00 93.88 90 ASP A O 1
ATOM 670 N N . ARG A 1 91 ? -16.814 5.247 23.223 1.00 90.38 91 ARG A N 1
ATOM 671 C CA . ARG A 1 91 ? -15.644 4.361 23.130 1.00 90.38 91 ARG A CA 1
ATOM 672 C C . ARG A 1 91 ? -15.900 3.115 22.283 1.00 90.38 91 ARG A C 1
ATOM 674 O O . ARG A 1 91 ? -14.976 2.639 21.628 1.00 90.38 91 ARG A O 1
ATOM 681 N N . ALA A 1 92 ? -17.123 2.586 22.307 1.00 91.75 92 ALA A N 1
ATOM 682 C CA . ALA A 1 92 ? -17.479 1.390 21.548 1.00 91.75 92 ALA A CA 1
ATOM 683 C C . ALA A 1 92 ? -17.492 1.691 20.045 1.00 91.75 92 ALA A C 1
ATOM 685 O O . ALA A 1 92 ? -16.894 0.951 19.264 1.00 91.75 92 ALA A O 1
ATOM 686 N N . GLY A 1 93 ? -18.086 2.822 19.651 1.00 93.25 93 GLY A N 1
ATOM 687 C CA . GLY A 1 93 ? -18.033 3.317 18.281 1.00 93.25 93 GLY A CA 1
ATOM 688 C C . GLY A 1 93 ? -16.602 3.586 17.824 1.00 93.25 93 GLY A C 1
ATOM 689 O O . GLY A 1 93 ? -16.226 3.195 16.719 1.00 93.25 93 GLY A O 1
ATOM 690 N N . ALA A 1 94 ? -15.773 4.190 18.682 1.00 92.62 94 ALA A N 1
ATOM 691 C CA . ALA A 1 94 ? -14.375 4.449 18.352 1.00 92.62 94 ALA A CA 1
ATOM 692 C C . ALA A 1 94 ? -13.586 3.167 18.046 1.00 92.62 94 ALA A C 1
ATOM 694 O O . ALA A 1 94 ? -12.846 3.129 17.064 1.00 92.62 94 ALA A O 1
ATOM 695 N N . LEU A 1 95 ? -13.757 2.116 18.857 1.00 91.50 95 LEU A N 1
ATOM 696 C CA . LEU A 1 95 ? -13.126 0.817 18.611 1.00 91.50 95 LEU A CA 1
ATOM 697 C C . LEU A 1 95 ? -13.640 0.194 17.310 1.00 91.50 95 LEU A C 1
ATOM 699 O O . LEU A 1 95 ? -12.843 -0.216 16.467 1.00 91.50 95 LEU A O 1
ATOM 703 N N . LYS A 1 96 ? -14.961 0.205 17.109 1.00 94.62 96 LYS A N 1
ATOM 704 C CA . LYS A 1 96 ? -15.591 -0.385 15.929 1.00 94.62 96 LYS A CA 1
ATOM 705 C C . LYS A 1 96 ? -15.062 0.200 14.618 1.00 94.62 96 LYS A C 1
ATOM 707 O O . LYS A 1 96 ? -14.789 -0.547 13.684 1.00 94.62 96 LYS A O 1
ATOM 712 N N . VAL A 1 97 ? -14.867 1.517 14.539 1.00 96.12 97 VAL A N 1
ATOM 713 C CA . VAL A 1 97 ? -14.320 2.156 13.327 1.00 96.12 97 VAL A CA 1
ATOM 714 C C . VAL A 1 97 ? -12.909 1.652 12.996 1.00 96.12 97 VAL A C 1
ATOM 716 O O . VAL A 1 97 ? -12.565 1.502 11.823 1.00 96.12 97 VAL A O 1
ATOM 719 N N . LEU A 1 98 ? -12.090 1.375 14.012 1.00 93.44 98 LEU A N 1
ATOM 720 C CA . LEU A 1 98 ? -10.735 0.852 13.826 1.00 93.44 98 LEU A CA 1
ATOM 721 C C . LEU A 1 98 ? -10.752 -0.623 13.415 1.00 93.44 98 LEU A C 1
ATOM 723 O O . LEU A 1 98 ? -9.977 -1.017 12.547 1.00 93.44 98 LEU A O 1
ATOM 727 N N . GLU A 1 99 ? -11.648 -1.424 13.993 1.00 93.75 99 GLU A N 1
ATOM 728 C CA . GLU A 1 99 ? -11.860 -2.824 13.605 1.00 93.75 99 GLU A CA 1
ATOM 729 C C . GLU A 1 99 ? -12.359 -2.938 12.160 1.00 93.75 99 GLU A C 1
ATOM 731 O O . GLU A 1 99 ? -11.833 -3.734 11.382 1.00 93.75 99 GLU A O 1
ATOM 736 N N . ASP A 1 100 ? -13.310 -2.088 11.764 1.00 95.88 100 ASP A N 1
ATOM 737 C CA . ASP A 1 100 ? -13.825 -2.033 10.394 1.00 95.88 100 ASP A CA 1
ATOM 738 C C . ASP A 1 100 ? -12.705 -1.623 9.409 1.00 95.88 100 ASP A C 1
ATOM 740 O O . ASP A 1 100 ? -12.576 -2.194 8.321 1.00 95.88 100 ASP A O 1
ATOM 744 N N . ALA A 1 101 ? -11.828 -0.686 9.799 1.00 95.12 101 ALA A N 1
ATOM 745 C CA . ALA A 1 101 ? -10.647 -0.324 9.012 1.00 95.12 101 ALA A CA 1
ATOM 746 C C . ALA A 1 101 ? -9.625 -1.472 8.919 1.00 95.12 101 ALA A C 1
ATOM 748 O O . ALA A 1 101 ? -9.082 -1.717 7.841 1.00 95.12 101 ALA A O 1
ATOM 749 N N . MET A 1 102 ? -9.397 -2.201 10.016 1.00 95.00 102 MET A N 1
ATOM 750 C CA . MET A 1 102 ? -8.538 -3.387 10.058 1.00 95.00 102 MET A CA 1
ATOM 751 C C . MET A 1 102 ? -9.070 -4.508 9.163 1.00 95.00 102 MET A C 1
ATOM 753 O O . MET A 1 102 ? -8.286 -5.177 8.495 1.00 95.00 102 MET A O 1
ATOM 757 N N . ALA A 1 103 ? -10.383 -4.724 9.116 1.00 94.69 103 ALA A N 1
ATOM 758 C CA . ALA A 1 103 ? -10.987 -5.737 8.255 1.00 94.69 103 ALA A CA 1
ATOM 759 C C . ALA A 1 103 ? -10.827 -5.402 6.762 1.00 94.69 103 ALA A C 1
ATOM 761 O O . ALA A 1 103 ? -10.609 -6.298 5.949 1.00 94.69 103 ALA A O 1
ATOM 762 N N . ALA A 1 104 ? -10.901 -4.117 6.404 1.00 93.75 104 ALA A N 1
ATOM 763 C CA . ALA A 1 104 ? -10.772 -3.657 5.023 1.00 93.75 104 ALA A CA 1
ATOM 764 C C . ALA A 1 104 ? -9.316 -3.533 4.534 1.00 93.75 104 ALA A C 1
ATOM 766 O O . ALA A 1 104 ? -9.079 -3.462 3.327 1.00 93.75 104 ALA A O 1
ATOM 767 N N . GLU A 1 105 ? -8.342 -3.446 5.442 1.00 94.56 105 GLU A N 1
ATOM 768 C CA . GLU A 1 105 ? -6.947 -3.218 5.076 1.00 94.56 105 GLU A CA 1
ATOM 769 C C . GLU A 1 105 ? -6.239 -4.512 4.657 1.00 94.56 105 GLU A C 1
ATOM 771 O O . GLU A 1 105 ? -6.133 -5.468 5.426 1.00 94.56 105 GLU A O 1
ATOM 776 N N . VAL A 1 106 ? -5.686 -4.513 3.445 1.00 90.50 106 VAL A N 1
ATOM 777 C CA . VAL A 1 106 ? -4.959 -5.651 2.857 1.00 90.50 106 VAL A CA 1
ATOM 778 C C . VAL A 1 106 ? -3.449 -5.423 2.820 1.00 90.50 106 VAL A C 1
ATOM 780 O O . VAL A 1 106 ? -2.688 -6.374 2.670 1.00 90.50 106 VAL A O 1
ATOM 783 N N . VAL A 1 107 ? -2.997 -4.175 2.967 1.00 93.44 107 VAL A N 1
ATOM 784 C CA . VAL A 1 107 ? -1.582 -3.809 2.929 1.00 93.44 107 VAL A CA 1
ATOM 785 C C . VAL A 1 107 ? -0.925 -4.134 4.277 1.00 93.44 107 VAL A C 1
ATOM 787 O O . VAL A 1 107 ? -1.303 -3.536 5.291 1.00 93.44 107 VAL A O 1
ATOM 790 N N . PRO A 1 108 ? 0.088 -5.023 4.317 1.00 92.44 108 PRO A N 1
ATOM 791 C CA . PRO A 1 108 ? 0.725 -5.466 5.558 1.00 92.44 108 PRO A CA 1
ATOM 792 C C . PRO A 1 108 ? 1.208 -4.323 6.451 1.00 92.44 108 PRO A C 1
ATOM 794 O O . PRO A 1 108 ? 0.955 -4.330 7.656 1.00 92.44 108 PRO A O 1
ATOM 797 N N . LEU A 1 109 ? 1.842 -3.305 5.862 1.00 89.25 109 LEU A N 1
ATOM 798 C CA . LEU A 1 109 ? 2.335 -2.153 6.611 1.00 89.25 109 LEU A CA 1
ATOM 799 C C . LEU A 1 109 ? 1.216 -1.410 7.355 1.00 89.25 109 LEU A C 1
ATOM 801 O O . LEU A 1 109 ? 1.372 -1.051 8.521 1.00 89.25 109 LEU A O 1
ATOM 805 N N . TYR A 1 110 ? 0.087 -1.167 6.692 1.00 91.62 110 TYR A N 1
ATOM 806 C CA . TYR A 1 110 ? -1.013 -0.403 7.274 1.00 91.62 110 TYR A CA 1
ATOM 807 C C . TYR A 1 110 ? -1.809 -1.216 8.290 1.00 91.62 110 TYR A C 1
ATOM 809 O O . TYR A 1 110 ? -2.233 -0.663 9.304 1.00 91.62 110 TYR A O 1
ATOM 817 N N . ARG A 1 111 ? -1.915 -2.538 8.097 1.00 93.75 111 ARG A N 1
ATOM 818 C CA . ARG A 1 111 ? -2.417 -3.442 9.141 1.00 93.75 111 ARG A CA 1
ATOM 819 C C . ARG A 1 111 ? -1.560 -3.357 10.402 1.00 93.75 111 ARG A C 1
ATOM 821 O O . ARG A 1 111 ? -2.103 -3.217 11.491 1.00 93.75 111 ARG A O 1
ATOM 828 N N . ALA A 1 112 ? -0.233 -3.382 10.262 1.00 91.56 112 ALA A N 1
ATOM 829 C CA . ALA A 1 112 ? 0.675 -3.261 11.402 1.00 91.56 112 ALA A CA 1
ATOM 830 C C . ALA A 1 112 ? 0.515 -1.914 12.133 1.00 91.56 112 ALA A C 1
ATOM 832 O O . ALA A 1 112 ? 0.517 -1.877 13.360 1.00 91.56 112 ALA A O 1
ATOM 833 N N . GLN A 1 113 ? 0.308 -0.814 11.400 1.00 89.50 113 GLN A N 1
ATOM 834 C CA . GLN A 1 113 ? 0.046 0.501 12.001 1.00 89.50 113 GLN A CA 1
ATOM 835 C C . GLN A 1 113 ? -1.303 0.567 12.728 1.00 89.50 113 GLN A C 1
ATOM 837 O O . GLN A 1 113 ? -1.372 1.111 13.828 1.00 89.50 113 GLN A O 1
ATOM 842 N N . LEU A 1 114 ? -2.366 0.005 12.142 1.00 91.19 114 LEU A N 1
ATOM 843 C CA . LEU A 1 114 ? -3.671 -0.110 12.802 1.00 91.19 114 LEU A CA 1
ATOM 844 C C . LEU A 1 114 ? -3.571 -0.946 14.081 1.00 91.19 114 LEU A C 1
ATOM 846 O O . LEU A 1 114 ? -4.110 -0.544 15.108 1.00 91.19 114 LEU A O 1
ATOM 850 N N . GLN A 1 115 ? -2.840 -2.062 14.041 1.00 90.88 115 GLN A N 1
ATOM 851 C CA . GLN A 1 115 ? -2.630 -2.915 15.209 1.00 90.88 115 GLN A CA 1
ATOM 852 C C . GLN A 1 115 ? -1.874 -2.156 16.303 1.00 90.88 115 GLN A C 1
ATOM 854 O O . GLN A 1 115 ? -2.326 -2.109 17.439 1.00 90.88 115 GLN A O 1
ATOM 859 N N . ALA A 1 116 ? -0.789 -1.463 15.950 1.00 88.19 116 ALA A N 1
ATOM 860 C CA . ALA A 1 116 ? -0.039 -0.650 16.901 1.00 88.19 116 ALA A CA 1
ATOM 861 C C . ALA A 1 116 ? -0.887 0.475 17.523 1.00 88.19 116 ALA A C 1
ATOM 863 O O . ALA A 1 116 ? -0.704 0.792 18.699 1.00 88.19 116 ALA A O 1
ATOM 864 N N . TYR A 1 117 ? -1.811 1.075 16.762 1.00 85.50 117 TYR A N 1
ATOM 865 C CA . TYR A 1 117 ? -2.760 2.063 17.285 1.00 85.50 117 TYR A CA 1
ATOM 866 C C . TYR A 1 117 ? -3.751 1.436 18.278 1.00 85.50 117 TYR A C 1
ATOM 868 O O . TYR A 1 117 ? -4.048 2.037 19.311 1.00 85.50 117 TYR A O 1
ATOM 876 N N . LEU A 1 118 ? -4.262 0.240 17.968 1.00 86.44 118 LEU A N 1
ATOM 877 C CA . LEU A 1 118 ? -5.164 -0.512 18.843 1.00 86.44 118 LEU A CA 1
ATOM 878 C C . LEU A 1 118 ? -4.470 -0.928 20.147 1.00 86.44 118 LEU A C 1
ATOM 880 O O . LEU A 1 118 ? -5.044 -0.742 21.217 1.00 86.44 118 LEU A O 1
ATOM 884 N N . ASP A 1 119 ? -3.230 -1.414 20.063 1.00 84.75 119 ASP A N 1
ATOM 885 C CA . ASP A 1 119 ? -2.470 -1.920 21.212 1.00 84.75 119 ASP A CA 1
ATOM 886 C C . ASP A 1 119 ? -2.024 -0.801 22.166 1.00 84.75 119 ASP A C 1
ATOM 888 O O . ASP A 1 119 ? -2.056 -0.966 23.385 1.00 84.75 119 ASP A O 1
ATOM 892 N N . ASN A 1 120 ? -1.598 0.348 21.626 1.00 72.38 120 ASN A N 1
ATOM 893 C CA . ASN A 1 120 ? -0.949 1.409 22.411 1.00 72.38 120 ASN A CA 1
ATOM 894 C C . ASN A 1 120 ? -1.847 2.621 22.696 1.00 72.38 120 ASN A C 1
ATOM 896 O O . ASN A 1 120 ? -1.438 3.547 23.402 1.00 72.38 120 ASN A O 1
ATOM 900 N N . GLY A 1 121 ? -3.047 2.674 22.114 1.00 66.12 121 GLY A N 1
ATOM 901 C CA . GLY A 1 121 ? -3.795 3.923 22.037 1.00 66.12 121 GLY A CA 1
ATOM 902 C C . GLY A 1 121 ? -3.027 5.009 21.263 1.00 66.12 121 GLY A C 1
ATOM 903 O O . GLY A 1 121 ? -2.052 4.750 20.564 1.00 66.12 121 GLY A O 1
ATOM 904 N N . CYS A 1 122 ? -3.477 6.262 21.363 1.00 49.06 122 CYS A N 1
ATOM 905 C CA . CYS A 1 122 ? -3.184 7.365 20.429 1.00 49.06 122 CYS A CA 1
ATOM 906 C C . CYS A 1 122 ? -1.703 7.846 20.329 1.00 49.06 122 CYS A C 1
ATOM 908 O O . CYS A 1 122 ? -1.437 8.877 19.716 1.00 49.06 122 CYS A O 1
ATOM 910 N N . SER A 1 123 ? -0.709 7.160 20.908 1.00 44.62 123 SER A N 1
ATOM 911 C CA . SER A 1 123 ? 0.633 7.739 21.095 1.00 44.62 123 SER A CA 1
ATOM 912 C C . SER A 1 123 ? 1.583 7.680 19.885 1.00 44.62 123 SER A C 1
ATOM 914 O O . SER A 1 123 ? 2.509 8.485 19.848 1.00 44.62 123 SER A O 1
ATOM 916 N N . MET A 1 124 ? 1.386 6.809 18.878 1.00 39.78 124 MET A N 1
ATOM 917 C CA . MET A 1 124 ? 2.491 6.479 17.945 1.00 39.78 124 MET A CA 1
ATOM 918 C C . MET A 1 124 ? 2.268 6.702 16.434 1.00 39.78 124 MET A C 1
ATOM 920 O O . MET A 1 124 ? 3.233 6.690 15.677 1.00 39.78 124 MET A O 1
ATOM 924 N N . VAL A 1 125 ? 1.044 6.935 15.941 1.00 48.97 125 VAL A N 1
ATOM 925 C CA . VAL A 1 125 ? 0.762 6.776 14.485 1.00 48.97 125 VAL A CA 1
ATOM 926 C C . VAL A 1 125 ? 0.823 8.072 13.655 1.00 48.97 125 VAL A C 1
ATOM 928 O O . VAL A 1 125 ? 0.742 8.063 12.427 1.00 48.97 125 VAL A O 1
ATOM 931 N N . ARG A 1 126 ? 1.043 9.227 14.289 1.00 49.12 126 ARG A N 1
ATOM 932 C CA . ARG A 1 126 ? 1.005 10.530 13.596 1.00 49.12 126 ARG A CA 1
ATOM 933 C C . ARG A 1 126 ? 2.146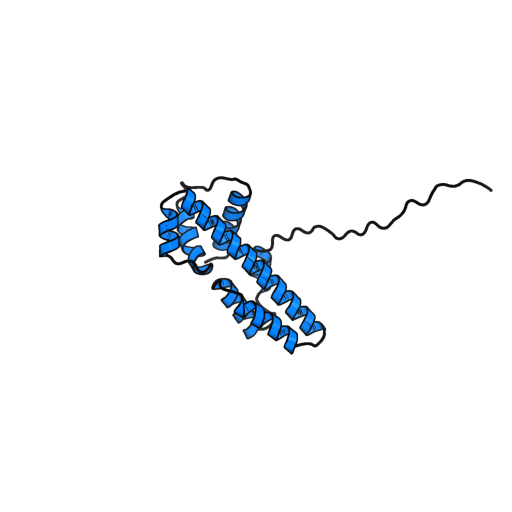 10.774 12.600 1.00 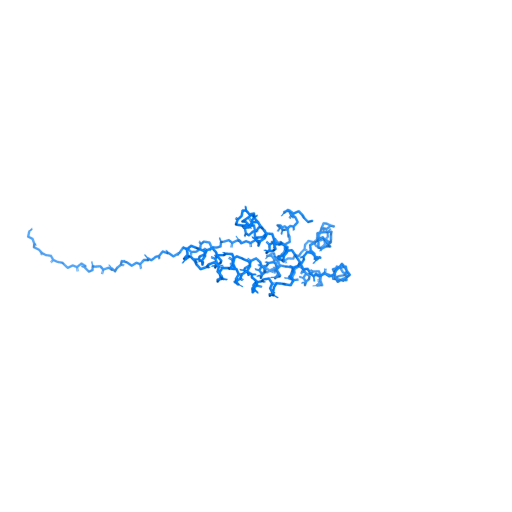49.12 126 ARG A C 1
ATOM 935 O O . ARG A 1 126 ? 1.956 11.554 11.668 1.00 49.12 126 ARG A O 1
ATOM 942 N N . GLU A 1 127 ? 3.309 10.151 12.773 1.00 40.44 127 GLU A N 1
ATOM 943 C CA . GLU A 1 127 ? 4.511 10.503 12.000 1.00 40.44 127 GLU A CA 1
ATOM 944 C C . GLU A 1 127 ? 4.487 9.958 10.562 1.00 40.44 127 GLU A C 1
ATOM 946 O O . GLU A 1 127 ? 4.813 10.681 9.621 1.00 40.44 127 GLU A O 1
ATOM 951 N N . VAL A 1 128 ? 3.975 8.740 10.358 1.00 46.66 128 VAL A N 1
ATOM 952 C CA . VAL A 1 128 ? 3.855 8.140 9.016 1.00 46.66 128 VAL A CA 1
ATOM 953 C C . VAL A 1 128 ? 2.691 8.749 8.225 1.00 46.66 128 VAL A C 1
ATOM 955 O O . VAL A 1 128 ? 2.832 9.040 7.036 1.00 46.66 128 VAL A O 1
ATOM 958 N N . CYS A 1 129 ? 1.565 9.048 8.886 1.00 51.72 129 CYS A N 1
ATOM 959 C CA . CYS A 1 129 ? 0.435 9.739 8.254 1.00 51.72 129 CYS A CA 1
ATOM 960 C C . CYS A 1 129 ? 0.815 11.138 7.744 1.00 51.72 129 CYS A C 1
ATOM 962 O O . CYS A 1 129 ? 0.342 11.549 6.685 1.00 51.72 129 CYS A O 1
ATOM 964 N N . ARG A 1 130 ? 1.694 11.861 8.453 1.00 46.62 130 ARG A N 1
ATOM 965 C CA . ARG A 1 130 ? 2.154 13.194 8.033 1.00 46.62 130 ARG A CA 1
ATOM 966 C C . ARG A 1 130 ? 3.032 13.144 6.779 1.00 46.62 130 ARG A C 1
ATOM 968 O O . ARG A 1 130 ? 2.964 14.060 5.972 1.00 46.62 130 ARG A O 1
ATOM 975 N N . ALA A 1 131 ? 3.828 12.090 6.605 1.00 42.81 131 ALA A N 1
ATOM 976 C CA . ALA A 1 131 ? 4.695 11.937 5.437 1.00 42.81 131 ALA A CA 1
ATOM 977 C C . ALA A 1 131 ? 3.941 11.476 4.173 1.00 42.81 131 ALA A C 1
ATOM 979 O O . ALA A 1 131 ? 4.363 11.802 3.069 1.00 42.81 131 ALA A O 1
ATOM 980 N N . GLY A 1 132 ? 2.837 10.729 4.321 1.00 42.56 132 GLY A N 1
ATOM 981 C CA . GLY A 1 132 ? 2.005 10.266 3.198 1.00 42.56 132 GLY A CA 1
ATOM 982 C C . GLY A 1 132 ? 0.864 11.213 2.807 1.00 42.56 132 GLY A C 1
ATOM 983 O O . GLY A 1 132 ? 0.398 11.185 1.670 1.00 42.56 132 GLY A O 1
ATOM 984 N N . CYS A 1 133 ? 0.411 12.068 3.726 1.00 43.69 133 CYS A N 1
ATOM 985 C CA . CYS A 1 133 ? -0.595 13.083 3.444 1.00 43.69 133 CYS A CA 1
ATOM 986 C C . CYS A 1 133 ? 0.114 14.384 3.057 1.00 43.69 133 CYS A C 1
ATOM 988 O O . CYS A 1 133 ? 0.379 15.238 3.902 1.00 43.69 133 CYS A O 1
ATOM 990 N N . GLY A 1 134 ? 0.422 14.545 1.769 1.00 37.72 134 GLY A N 1
ATOM 991 C CA . GLY A 1 134 ? 0.590 15.873 1.188 1.00 37.72 134 GLY A CA 1
ATOM 992 C C . GLY A 1 134 ? -0.725 16.630 1.356 1.00 37.72 134 GLY A C 1
ATOM 993 O O . GLY A 1 134 ? -1.596 16.577 0.491 1.00 37.72 134 GLY A O 1
ATOM 994 N N . VAL A 1 135 ? -0.909 17.260 2.518 1.00 37.38 135 VAL A N 1
ATOM 995 C CA . VAL A 1 135 ? -2.061 18.102 2.822 1.00 37.38 135 VAL A CA 1
ATOM 996 C C . VAL A 1 135 ? -2.013 19.280 1.858 1.00 37.38 135 VAL A C 1
ATOM 998 O O . VAL A 1 135 ? -1.276 20.243 2.055 1.00 37.38 135 VAL A O 1
ATOM 1001 N N . VAL A 1 136 ? -2.835 19.214 0.815 1.00 31.97 136 VAL A N 1
ATOM 1002 C CA . VAL A 1 136 ? -3.367 20.405 0.161 1.00 31.97 136 VAL A CA 1
ATOM 1003 C C . VAL A 1 136 ? -4.212 21.146 1.197 1.00 31.97 136 VAL A C 1
ATOM 1005 O O . VAL A 1 136 ? -5.397 20.877 1.381 1.00 31.97 136 VAL A O 1
ATOM 1008 N N . HIS A 1 137 ? -3.589 22.075 1.922 1.00 32.91 137 HIS A N 1
ATOM 1009 C CA . HIS A 1 137 ? -4.308 23.105 2.663 1.00 32.91 137 HIS A CA 1
ATOM 1010 C C . HIS A 1 137 ? -4.937 24.074 1.647 1.00 32.91 137 HIS A C 1
ATOM 1012 O O . HIS A 1 137 ? -4.380 25.121 1.334 1.00 32.91 137 HIS A O 1
ATOM 1018 N N . GLY A 1 138 ? -6.101 23.708 1.107 1.00 29.44 138 GLY A N 1
ATOM 1019 C CA . GLY A 1 138 ? -7.011 24.627 0.426 1.00 29.44 138 GLY A CA 1
ATOM 1020 C C . GLY A 1 138 ? -8.011 25.168 1.441 1.00 29.44 138 GLY A C 1
ATOM 1021 O O . GLY A 1 138 ? -8.915 24.450 1.860 1.00 29.44 138 GLY A O 1
ATOM 1022 N N . GLY A 1 139 ? -7.793 26.399 1.899 1.00 29.28 139 GLY A N 1
ATOM 1023 C CA . GLY A 1 139 ? -8.537 27.025 2.985 1.00 29.28 139 GLY A CA 1
ATOM 1024 C C . GLY A 1 139 ? -10.041 27.152 2.731 1.00 29.28 139 GLY A C 1
ATOM 1025 O O . GLY A 1 139 ? -10.483 27.697 1.722 1.00 29.28 139 GLY A O 1
ATOM 1026 N N . LEU A 1 140 ? -10.829 26.739 3.724 1.00 36.56 140 LEU A N 1
ATOM 1027 C CA . LEU A 1 140 ? -12.180 27.242 3.959 1.00 36.56 140 LEU A CA 1
ATOM 1028 C C . LEU A 1 140 ? -12.088 28.706 4.422 1.00 36.56 140 LEU A C 1
ATOM 1030 O O . LEU A 1 140 ? -12.147 29.007 5.611 1.00 36.56 140 LEU A O 1
ATOM 1034 N N . GLY A 1 141 ? -11.920 29.619 3.468 1.00 31.38 141 GLY A N 1
ATOM 1035 C CA . GLY A 1 141 ? -12.145 31.049 3.656 1.00 31.38 141 GLY A CA 1
ATOM 1036 C C . GLY A 1 141 ? -13.559 31.403 3.212 1.00 31.38 141 GLY A C 1
ATOM 1037 O O . GLY A 1 141 ? -13.809 31.598 2.026 1.00 31.38 141 GLY A O 1
ATOM 1038 N N . ARG A 1 142 ? -14.498 31.475 4.161 1.00 38.16 142 ARG A N 1
ATOM 1039 C CA . ARG A 1 142 ? -15.830 32.064 3.953 1.00 38.16 142 ARG A CA 1
ATOM 1040 C C . ARG A 1 142 ? -15.650 33.557 3.639 1.00 38.16 142 ARG A C 1
ATOM 1042 O O . ARG A 1 142 ? -15.507 34.348 4.561 1.00 38.16 142 ARG A O 1
ATOM 1049 N N . SER A 1 143 ? -15.673 33.946 2.364 1.00 37.66 143 SER A N 1
ATOM 1050 C CA . SER A 1 143 ? -16.000 35.326 1.978 1.00 37.66 143 SER A CA 1
ATOM 1051 C C . SER A 1 143 ? -17.515 35.470 1.998 1.00 37.66 143 SER A C 1
ATOM 1053 O O . SER A 1 143 ? -18.207 35.086 1.060 1.00 37.66 143 SER A O 1
ATOM 1055 N N . GLY A 1 144 ? -18.020 35.954 3.126 1.00 38.38 144 GLY A N 1
ATOM 1056 C CA . GLY A 1 144 ? -19.370 36.470 3.269 1.00 38.38 144 GLY A CA 1
ATOM 1057 C C . GLY A 1 144 ? -19.285 37.934 3.670 1.00 38.38 144 GLY A C 1
ATOM 1058 O O . GLY A 1 144 ? -19.500 38.247 4.831 1.00 38.38 144 GLY A O 1
ATOM 1059 N N . GLU A 1 145 ? -18.967 38.809 2.720 1.00 36.06 145 GLU A N 1
ATOM 1060 C CA . GLU A 1 145 ? -19.296 40.232 2.805 1.00 36.06 145 GLU A CA 1
ATOM 1061 C C . GLU A 1 145 ? -19.933 40.640 1.478 1.00 36.06 145 GLU A C 1
ATOM 1063 O O . GLU A 1 145 ? -19.331 40.550 0.408 1.00 36.06 145 GLU A O 1
ATOM 1068 N N . ALA A 1 146 ? -21.210 41.003 1.557 1.00 40.09 146 ALA A N 1
ATOM 1069 C CA . ALA A 1 146 ? -21.966 41.576 0.459 1.00 40.09 146 ALA A CA 1
ATOM 1070 C C . ALA A 1 146 ? -21.586 43.060 0.292 1.00 40.09 146 ALA A C 1
ATOM 1072 O O . ALA A 1 146 ? -21.388 43.745 1.297 1.00 40.09 146 ALA A O 1
ATOM 1073 N N . PRO A 1 147 ? -21.538 43.600 -0.937 1.00 38.47 147 PRO A N 1
ATOM 1074 C CA . PRO A 1 147 ? -21.327 45.025 -1.152 1.00 38.47 147 PRO A CA 1
ATOM 1075 C C . PRO A 1 147 ? -22.589 45.819 -0.778 1.00 38.47 147 PRO A C 1
ATOM 1077 O O . PRO A 1 147 ? -23.591 45.819 -1.495 1.00 38.47 147 PRO A O 1
ATOM 1080 N N . GLY A 1 148 ? -22.524 46.515 0.357 1.00 35.75 148 GLY A N 1
ATOM 1081 C CA . GLY A 1 148 ? -23.462 47.565 0.747 1.00 35.75 148 GLY A CA 1
ATOM 1082 C C . GLY A 1 148 ? -23.265 48.818 -0.105 1.00 35.75 148 GLY A C 1
ATOM 1083 O O . GLY A 1 148 ? -22.444 49.672 0.200 1.00 35.75 148 GLY A O 1
ATOM 1084 N N . ILE A 1 149 ? -23.991 48.844 -1.215 1.00 41.16 149 ILE A N 1
ATOM 1085 C CA . ILE A 1 149 ? -24.602 49.976 -1.926 1.00 41.16 149 ILE A CA 1
ATOM 1086 C C . ILE A 1 149 ? -24.290 51.379 -1.356 1.00 41.16 149 ILE A C 1
ATOM 1088 O O . ILE A 1 149 ? -24.733 51.747 -0.270 1.00 41.16 149 ILE A O 1
ATOM 1092 N N . LEU A 1 150 ? -23.586 52.184 -2.159 1.00 40.12 150 LEU A N 1
ATOM 1093 C CA . LEU A 1 150 ? -23.500 53.640 -2.033 1.00 40.12 150 LEU A CA 1
ATOM 1094 C C . LEU A 1 150 ? -24.888 54.262 -2.251 1.00 40.12 150 LEU A C 1
ATOM 1096 O O . LEU A 1 150 ? -25.513 54.033 -3.285 1.00 40.12 150 LEU A O 1
ATOM 1100 N N . GLY A 1 151 ? -25.330 55.078 -1.295 1.00 34.88 151 GLY A N 1
ATOM 1101 C CA . GLY A 1 151 ? -26.537 55.894 -1.375 1.00 34.88 151 GLY A CA 1
ATOM 1102 C C . GLY A 1 151 ? -26.392 57.154 -0.519 1.00 34.88 151 GLY A C 1
ATOM 1103 O O . GLY A 1 151 ? -26.537 57.100 0.693 1.00 34.88 151 GLY A O 1
ATOM 1104 N N . GLU A 1 152 ? -26.008 58.240 -1.188 1.00 35.28 152 GLU A N 1
ATOM 1105 C CA . GLU A 1 152 ? -26.474 59.629 -1.040 1.00 35.28 152 GLU A CA 1
ATOM 1106 C C . GLU A 1 152 ? -26.936 60.224 0.322 1.00 35.28 152 GLU A C 1
ATOM 1108 O O . GLU A 1 152 ? -27.955 59.840 0.881 1.00 35.28 152 GLU A O 1
ATOM 1113 N N . SER A 1 153 ? -26.291 61.361 0.649 1.00 39.06 153 SER A N 1
ATOM 1114 C CA . SER A 1 153 ? -26.875 62.685 0.992 1.00 39.06 153 SER A CA 1
ATOM 1115 C C . SER A 1 153 ? -27.276 63.093 2.428 1.00 39.06 153 SER A C 1
ATOM 1117 O O . SER A 1 153 ? -27.990 62.387 3.129 1.00 39.06 153 SER A O 1
ATOM 1119 N N . LEU A 1 154 ? -26.914 64.362 2.724 1.00 40.31 154 LEU A N 1
ATOM 1120 C CA . LEU A 1 154 ? -27.284 65.281 3.828 1.00 40.31 154 LEU A CA 1
ATOM 1121 C C . LEU A 1 154 ? -26.737 64.910 5.228 1.00 40.31 154 LEU A C 1
ATOM 1123 O O . LEU A 1 154 ? -26.962 63.809 5.707 1.00 40.31 154 LEU A O 1
ATOM 1127 N N . VAL A 1 155 ? -26.010 65.764 5.967 1.00 45.34 155 VAL A N 1
ATOM 1128 C CA . VAL A 1 155 ? -26.093 67.226 6.194 1.00 45.34 155 VAL A CA 1
ATOM 1129 C C . VAL A 1 155 ? -24.702 67.787 6.509 1.00 45.34 155 VAL A C 1
ATOM 1131 O O . VAL A 1 155 ? -23.921 67.053 7.156 1.00 45.34 155 VAL A O 1
#

Foldseek 3Di:
DDPVLVLVLLVLLVCVVVVHADPLVDPVLLVSLLVQQVQQVHDSVQSVVLNPDRVSSSVSSNSSNVSLLVLLVLLVVLQVQLVVCVVVVNNVSSVVSLVVSLVPRPRNNSNVLSVCCVVPPPDPNPPSSVSSDPDPCPDPDPPPDDDDDDDDDDD